Protein 6JUE (pdb70)

GO terms:
  GO:0045177 apical part of cell (C, IDA)
  GO:0005634 nucleus (C, IDA)
  GO:0005923 bicellular tight junction (C, IDA)
  GO:0005938 cell cortex (C, IDA)
  GO:0016324 apical plasma membrane (C, IDA)
  GO:0005515 protein binding (F, IPI)

Sequence (101 aa):
EFGTREFLTFEVPLAGLGVSVKGNRSKENHADLGIFVKSIINGGAASKDGRLRVNDQLIAVNGESLLGKANQEAMETLRRSMSTERGMIQLIVARRTIITL

B-factor: mean 25.87, std 9.96, range [11.08, 71.6]

InterPro domains:
  IPR000270 PB1 domain [PF00564] (16-95)
  IPR000270 PB1 domain [SM00666] (16-96)
  IPR001478 PDZ domain [PF00595] (158-237)
  IPR001478 PDZ domain [PS50106] (157-250)
  IPR001478 PDZ domain [SM00228] (167-250)
  IPR034868 Partitioning defective protein 6, PB1 domain [cd06403] (17-96)
  IPR036034 PDZ superfamily [G3DSA:2.30.42.10] (126-253)
  IPR036034 PDZ superfamily [SSF50156] (133-251)
  IPR051741 Partitioning defective 6 homolog protein [PTHR14102] (12-253)
  IPR053793 PB1-like domain [PS51745] (16-96)

Secondary structure (DSSP, 8-state):
-EEE-/---S-EEEEEEEE---S-EEEEEEEETTTTEEEEEEEEEE-TTSHHHHH----TTPEEEEETTEE-TTS-HHHHHHHHHHHHTT---EEEEEEEE-

Organism: Mus musculus (NCBI:txid10090)

Solvent-accessible surface area: 5944 Å² total; per-residue (Å²): 152,72,52,130,39,60,128,70,90,23,82,0,66,70,147,41,8,6,0,13,0,46,20,49,63,27,107,95,114,169,39,75,79,15,2,22,1,47,49,44,68,153,66,21,23,1,37,92,43,58,154,10,136,60,89,1,23,7,12,5,2,79,58,38,51,10,84,90,86,50,19,69,88,3,21,56,27,1,125,173,28,25,87,127,100,242,37,108,5,71,2,55,0,1,57,127,141,98,29,78,20

Structure (mmCIF, N/CA/C/O backbone):
data_6JUE
#
_entr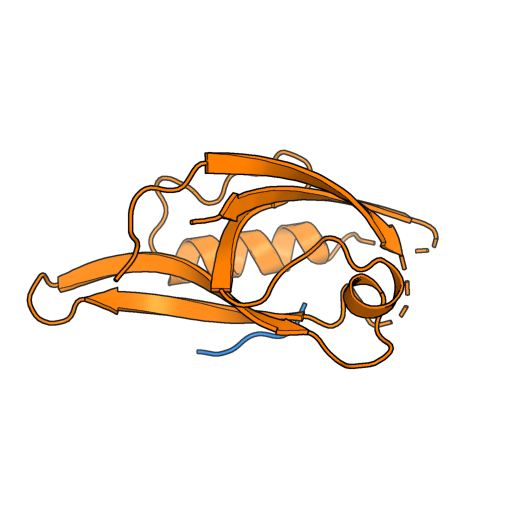y.id   6JUE
#
_cell.length_a   57.454
_cell.length_b   57.454
_cell.length_c   52.313
_cell.angle_alpha   90.00
_cell.angle_beta   90.00
_cell.angle_gamma   120.00
#
_symmetry.space_group_name_H-M   'P 63'
#
loop_
_entity.id
_entity.type
_entity.pdbx_description
1 polymer 'Partitioning defective 3 homolog'
2 polymer THR-ILE-ILE-THR-LEU
3 non-polymer 'SULFATE ION'
4 water water
#
loop_
_atom_site.group_PDB
_atom_site.id
_atom_site.type_symbol
_atom_site.label_atom_id
_atom_site.label_alt_id
_atom_site.label_comp_id
_atom_site.label_asym_id
_atom_site.label_entity_id
_atom_site.label_seq_id
_atom_site.pdbx_PDB_ins_code
_atom_site.Cartn_x
_atom_site.Cartn_y
_atom_site.Cartn_z
_atom_site.occupancy
_atom_site.B_iso_or_equiv
_atom_site.auth_seq_id
_atom_site.auth_comp_id
_atom_site.auth_asym_id
_atom_site.auth_atom_id
_atom_site.pdbx_PDB_model_num
ATOM 1 N N . GLU A 1 5 ? 9.838 13.137 -4.435 1.00 30.51 5 GLU L N 1
ATOM 2 C CA . GLU A 1 5 ? 10.374 12.240 -3.413 1.00 39.02 5 GLU L CA 1
ATOM 3 C C . GLU A 1 5 ? 11.840 12.011 -3.719 1.00 39.09 5 GLU L C 1
ATOM 4 O O . GLU A 1 5 ? 12.435 10.987 -3.385 1.00 39.30 5 GLU L O 1
ATOM 6 N N . PHE A 1 6 ? 12.409 13.005 -4.380 1.00 28.63 6 PHE L N 1
ATOM 7 C CA . PHE A 1 6 ? 13.792 12.987 -4.803 1.00 23.29 6 PHE L CA 1
ATOM 8 C C . PHE A 1 6 ? 14.715 13.624 -3.775 1.00 20.34 6 PHE L C 1
ATOM 9 O O . PHE A 1 6 ? 15.865 13.188 -3.630 1.00 21.13 6 PHE L O 1
ATOM 17 N N . GLY A 1 7 ? 14.232 14.647 -3.057 1.00 20.84 7 GLY L N 1
ATOM 18 C CA . GLY A 1 7 ? 15.022 15.326 -2.048 1.00 20.83 7 GLY L CA 1
ATOM 19 C C . GLY A 1 7 ? 16.090 16.235 -2.647 1.00 19.19 7 GLY L C 1
ATOM 20 O O . GLY A 1 7 ? 16.059 16.597 -3.824 1.00 21.39 7 GLY L O 1
ATOM 21 N N . THR A 1 8 ? 17.044 16.619 -1.799 1.00 19.26 8 THR L N 1
ATOM 22 C CA . THR A 1 8 ? 18.250 17.309 -2.255 1.00 18.15 8 THR L CA 1
ATOM 23 C C . THR A 1 8 ? 19.390 16.301 -2.266 1.00 18.75 8 THR L C 1
ATOM 24 O O . THR A 1 8 ? 19.722 15.723 -1.225 1.00 24.58 8 THR L O 1
ATOM 28 N N . ARG A 1 9 ? 19.963 16.063 -3.440 1.00 14.93 9 ARG L N 1
ATOM 29 C CA . ARG A 1 9 ? 20.933 14.986 -3.583 1.00 14.94 9 ARG L CA 1
ATOM 30 C C . ARG A 1 9 ? 22.312 15.511 -3.923 1.00 18.30 9 ARG L C 1
ATOM 31 O O . ARG A 1 9 ? 22.465 16.522 -4.615 1.00 17.17 9 ARG L O 1
ATOM 39 N N . GLU A 1 10 ? 23.319 14.804 -3.425 1.00 16.98 10 GLU L N 1
ATOM 40 C CA . GLU A 1 10 ? 24.701 15.117 -3.749 1.00 14.20 10 GLU L CA 1
ATOM 41 C C . GLU A 1 10 ? 25.192 14.133 -4.798 1.00 14.91 10 GLU L C 1
ATOM 42 O O . GLU A 1 10 ? 24.751 12.984 -4.838 1.00 15.56 10 GLU L O 1
ATOM 44 N N . PHE A 1 11 ? 26.100 14.588 -5.648 1.00 15.18 11 PHE L N 1
ATOM 45 C CA . PHE A 1 11 ? 26.743 13.715 -6.627 1.00 14.33 11 PHE L CA 1
ATOM 46 C C . PHE A 1 11 ? 27.951 13.017 -6.018 1.00 16.42 11 PHE L C 1
ATOM 47 O O . PHE A 1 11 ? 28.831 13.662 -5.445 1.00 18.73 11 PHE L O 1
ATOM 55 N N . LEU A 1 12 ? 27.979 11.696 -6.155 1.00 13.85 12 LEU L N 1
ATOM 56 C CA . LEU A 1 12 ? 29.039 10.845 -5.636 1.00 13.94 12 LEU L CA 1
ATOM 57 C C . LEU A 1 12 ? 29.584 9.987 -6.762 1.00 16.40 12 LEU L C 1
ATOM 58 O O . LEU A 1 12 ? 28.882 9.690 -7.733 1.00 16.09 12 LEU L O 1
ATOM 63 N N . THR A 1 13 ? 30.845 9.580 -6.631 1.00 14.27 13 THR L N 1
ATOM 64 C CA . THR A 1 13 ? 31.405 8.657 -7.608 1.00 14.02 13 THR L CA 1
ATOM 65 C C . THR A 1 13 ? 32.244 7.607 -6.895 1.00 14.17 13 THR L C 1
ATOM 66 O O . THR A 1 13 ? 32.821 7.848 -5.825 1.00 14.83 13 THR L O 1
ATOM 70 N N . PHE A 1 14 ? 32.270 6.421 -7.495 1.00 15.14 14 PHE L N 1
ATOM 71 C CA . PHE A 1 14 ? 33.061 5.316 -6.974 1.00 14.84 14 PHE L CA 1
ATOM 72 C C . PHE A 1 14 ? 33.330 4.352 -8.118 1.00 15.42 14 PHE L C 1
ATOM 73 O O . PHE A 1 14 ? 32.706 4.421 -9.181 1.00 16.38 14 PHE L O 1
ATOM 81 N N . GLU A 1 15 ? 34.300 3.466 -7.891 1.00 17.08 15 GLU L N 1
ATOM 82 C CA . GLU A 1 15 ? 34.724 2.486 -8.879 1.00 23.61 15 GLU L CA 1
ATOM 83 C C . GLU A 1 15 ? 34.311 1.103 -8.404 1.00 27.04 15 GLU L C 1
ATOM 84 O O . GLU A 1 15 ? 34.677 0.696 -7.296 1.00 30.32 15 GLU L O 1
ATOM 90 N N . VAL A 1 16 ? 33.569 0.415 -9.232 1.00 21.89 16 VAL L N 1
ATOM 91 C CA . VAL A 1 16 ? 33.102 -0.925 -8.972 1.00 25.53 16 VAL L CA 1
ATOM 92 C C . VAL A 1 16 ? 33.810 -2.031 -9.778 1.00 27.68 16 VAL L C 1
ATOM 93 O O . VAL A 1 16 ? 33.616 -2.185 -10.919 1.00 26.91 16 VAL L O 1
ATOM 97 N N . PRO A 1 17 ? 34.635 -2.820 -9.015 1.00 25.59 17 PRO L N 1
ATOM 98 C CA . PRO A 1 17 ? 35.278 -3.913 -9.740 1.00 27.26 17 PRO L CA 1
ATOM 99 C C . PRO A 1 17 ? 34.335 -5.000 -10.105 1.00 34.51 17 PRO L C 1
ATOM 100 O O . PRO A 1 17 ? 33.460 -5.314 -9.390 1.00 33.20 17 PRO L O 1
ATOM 104 N N . LEU A 1 18 ? 34.566 -5.609 -11.252 1.00 34.90 18 LEU L N 1
ATOM 105 C CA . LEU A 1 18 ? 33.785 -6.760 -11.646 1.00 38.98 18 LEU L CA 1
ATOM 106 C C . LEU A 1 18 ? 34.712 -7.977 -11.465 1.00 45.99 18 LEU L C 1
ATOM 107 O O . LEU A 1 18 ? 35.784 -8.000 -12.069 1.00 51.31 18 LEU L O 1
ATOM 109 N N . ALA A 1 24 ? 26.373 -12.458 -13.254 1.00 50.32 24 ALA L N 1
ATOM 110 C CA . ALA A 1 24 ? 27.155 -11.662 -14.191 1.00 50.76 24 ALA L CA 1
ATOM 111 C C . ALA A 1 24 ? 26.756 -10.193 -14.103 1.00 49.67 24 ALA L C 1
ATOM 112 O O . ALA A 1 24 ? 25.691 -9.855 -13.580 1.00 51.65 24 ALA L O 1
ATOM 114 N N . GLY A 1 25 ? 27.621 -9.319 -14.614 1.00 48.76 25 GLY L N 1
ATOM 115 C CA . GLY A 1 25 ? 27.349 -7.899 -14.554 1.00 41.96 25 GLY L CA 1
ATOM 116 C C . GLY A 1 25 ? 27.470 -7.346 -13.141 1.00 36.60 25 GLY L C 1
ATOM 117 O O . GLY A 1 25 ? 28.064 -7.950 -12.242 1.00 33.04 25 GLY L O 1
ATOM 118 N N . LEU A 1 26 ? 26.886 -6.158 -12.962 1.00 31.52 26 LEU L N 1
ATOM 119 C CA . LEU A 1 26 ? 26.872 -5.516 -11.652 1.00 27.15 26 LEU L CA 1
ATOM 120 C C . LEU A 1 26 ? 25.999 -6.271 -10.662 1.00 25.26 26 LEU L C 1
ATOM 121 O O . LEU A 1 26 ? 26.260 -6.240 -9.457 1.00 29.68 26 LEU L O 1
ATOM 126 N N . GLY A 1 27 ? 24.959 -6.937 -11.149 1.00 23.23 27 GLY L N 1
ATOM 127 C CA . GLY A 1 27 ? 23.970 -7.541 -10.282 1.00 24.97 27 GLY L CA 1
ATOM 128 C C . GLY A 1 27 ? 23.079 -6.486 -9.665 1.00 21.26 27 GLY L C 1
ATOM 129 O O . GLY A 1 27 ? 22.886 -6.457 -8.448 1.00 22.89 27 GLY L O 1
ATOM 130 N N . VAL A 1 28 ? 22.558 -5.588 -10.498 1.00 18.55 28 VAL L N 1
ATOM 131 C CA . VAL A 1 28 ? 21.769 -4.455 -10.032 1.00 20.15 28 VAL L CA 1
ATOM 132 C C . VAL A 1 28 ? 20.533 -4.340 -10.911 1.00 23.11 28 VAL L C 1
ATOM 133 O O . VAL A 1 28 ? 20.638 -4.393 -12.140 1.00 24.83 28 VAL L O 1
ATOM 137 N N . SER A 1 29 ? 19.365 -4.180 -10.292 1.00 19.46 29 SER L N 1
ATOM 138 C CA . SER A 1 29 ? 18.136 -3.890 -11.016 1.00 15.62 29 SER L CA 1
ATOM 139 C C . SER A 1 29 ? 17.813 -2.419 -10.876 1.00 15.44 29 SER L C 1
ATOM 140 O O . SER A 1 29 ? 17.955 -1.849 -9.788 1.00 18.71 29 SER L O 1
ATOM 143 N N . VAL A 1 30 ? 17.429 -1.800 -11.990 1.00 14.53 30 VAL L N 1
ATOM 144 C CA . VAL A 1 30 ? 17.130 -0.374 -12.017 1.00 14.62 30 VAL L CA 1
ATOM 145 C C . VAL A 1 30 ? 15.792 -0.161 -12.696 1.00 18.54 30 VAL L C 1
ATOM 146 O O . VAL A 1 30 ? 15.296 -1.010 -13.442 1.00 17.98 30 VAL L O 1
ATOM 150 N N . LYS A 1 31 ? 15.203 1.002 -12.418 1.00 15.78 31 LYS L N 1
ATOM 151 C CA . LYS A 1 31 ? 13.864 1.316 -12.893 1.00 16.02 31 LYS L CA 1
ATOM 152 C C . LYS A 1 31 ? 13.766 2.812 -13.114 1.00 18.28 31 LYS L C 1
ATOM 153 O O . LYS A 1 31 ? 14.363 3.589 -12.367 1.00 17.72 31 LYS L O 1
ATOM 157 N N . GLY A 1 32 ? 13.003 3.208 -14.133 1.00 17.56 32 GLY L N 1
ATOM 158 C CA . GLY A 1 32 ? 12.711 4.618 -14.332 1.00 15.88 32 GLY L CA 1
ATOM 159 C C . GLY A 1 32 ? 11.631 5.090 -13.376 1.00 21.83 32 GLY L C 1
ATOM 160 O O . GLY A 1 32 ? 10.679 4.372 -13.072 1.00 30.65 32 GLY L O 1
ATOM 161 N N . ASN A 1 33 ? 11.801 6.308 -12.881 1.00 18.33 33 ASN L N 1
ATOM 162 C CA . ASN A 1 33 ? 10.814 6.936 -12.019 1.00 22.62 33 ASN L CA 1
ATOM 163 C C . ASN A 1 33 ? 10.122 8.034 -12.806 1.00 23.49 33 ASN L C 1
ATOM 164 O O . ASN A 1 33 ? 10.753 8.717 -13.620 1.00 21.17 33 ASN L O 1
ATOM 168 N N . ARG A 1 34 ? 8.822 8.193 -12.573 1.00 20.72 34 ARG L N 1
ATOM 169 C CA . ARG A 1 34 ? 8.058 9.189 -13.303 1.00 22.34 34 ARG L CA 1
ATOM 170 C C . ARG A 1 34 ? 6.996 9.767 -12.385 1.00 25.96 34 ARG L C 1
ATOM 171 O O . ARG A 1 34 ? 6.365 9.041 -11.611 1.00 27.77 34 ARG L O 1
ATOM 173 N N . SER A 1 35 ? 6.805 11.075 -12.476 1.00 27.17 35 SER L N 1
ATOM 174 C CA . SER A 1 35 ? 5.682 11.721 -11.819 1.00 23.44 35 SER L CA 1
ATOM 175 C C . SER A 1 35 ? 4.527 11.795 -12.810 1.00 22.32 35 SER L C 1
ATOM 176 O O . SER A 1 35 ? 4.649 12.423 -13.867 1.00 22.73 35 SER L O 1
ATOM 179 N N . LYS A 1 36 ? 3.416 11.144 -12.481 1.00 24.10 36 LYS L N 1
ATOM 180 C CA . LYS A 1 36 ? 2.277 11.198 -13.383 1.00 27.61 36 LYS L CA 1
ATOM 181 C C . LYS A 1 36 ? 1.537 12.524 -13.286 1.00 25.52 36 LYS L C 1
ATOM 182 O O . LYS A 1 36 ? 1.041 13.019 -14.302 1.00 31.86 36 LYS L O 1
ATOM 185 N N . GLU A 1 37 ? 1.472 13.121 -12.091 1.00 26.52 37 GLU L N 1
ATOM 186 C CA . GLU A 1 37 ? 0.833 14.424 -11.950 1.00 30.01 37 GLU L CA 1
ATOM 187 C C . GLU A 1 37 ? 1.560 15.499 -12.744 1.00 27.74 37 GLU L C 1
ATOM 188 O O . GLU A 1 37 ? 0.921 16.418 -13.271 1.00 29.58 37 GLU L O 1
ATOM 190 N N . ASN A 1 38 ? 2.884 15.408 -12.852 1.00 25.49 38 ASN L N 1
ATOM 191 C CA . ASN A 1 38 ? 3.659 16.394 -13.591 1.00 33.10 38 ASN L CA 1
ATOM 192 C C . ASN A 1 38 ? 4.102 15.898 -14.962 1.00 29.83 38 ASN L C 1
ATOM 193 O O . ASN A 1 38 ? 4.840 16.613 -15.648 1.00 28.90 38 ASN L O 1
ATOM 198 N N . HIS A 1 39 ? 3.660 14.706 -15.372 1.00 25.74 39 HIS L N 1
ATOM 199 C CA . HIS A 1 39 ? 4.024 14.084 -16.650 1.00 27.30 39 HIS L CA 1
ATOM 200 C C . HIS A 1 39 ? 5.508 14.258 -16.954 1.00 29.28 39 HIS L C 1
ATOM 201 O O . HIS A 1 39 ? 5.909 14.731 -18.019 1.00 32.77 39 HIS L O 1
ATOM 208 N N . ALA A 1 40 ? 6.338 13.853 -15.998 1.00 20.84 40 ALA L N 1
ATOM 209 C CA . ALA A 1 40 ? 7.772 14.066 -16.114 1.00 21.23 40 ALA L CA 1
ATOM 210 C C . ALA A 1 40 ? 8.519 12.811 -15.708 1.00 20.92 40 ALA L C 1
ATOM 211 O O . ALA A 1 40 ? 8.223 12.224 -14.665 1.00 21.04 40 ALA L O 1
ATOM 213 N N . ASP A 1 41 ? 9.488 12.412 -16.536 1.00 19.94 41 ASP L N 1
ATOM 214 C CA . ASP A 1 41 ? 10.470 11.420 -16.125 1.00 20.21 41 ASP L CA 1
ATOM 215 C C . ASP A 1 41 ? 11.457 12.035 -15.141 1.00 18.41 41 ASP L C 1
ATOM 216 O O . ASP A 1 41 ? 11.882 13.182 -15.294 1.00 23.26 41 ASP L O 1
ATOM 221 N N . LEU A 1 42 ? 11.835 11.251 -14.133 1.00 20.25 42 LEU L N 1
ATOM 222 C CA . LEU A 1 42 ? 12.690 11.730 -13.056 1.00 19.97 42 LEU L CA 1
ATOM 223 C C . LEU A 1 42 ? 14.070 11.089 -13.036 1.00 21.07 42 LEU L C 1
ATOM 224 O O . LEU A 1 42 ? 14.916 11.517 -12.245 1.00 22.07 42 LEU L O 1
ATOM 229 N N . GLY A 1 43 ? 14.329 10.092 -13.872 1.00 16.14 43 GLY L N 1
ATOM 230 C CA . GLY A 1 43 ? 15.631 9.455 -13.931 1.00 14.25 43 GLY L CA 1
ATOM 231 C C . GLY A 1 43 ? 15.542 7.960 -13.667 1.00 16.09 43 GLY L C 1
ATOM 232 O O . GLY A 1 43 ? 14.469 7.395 -13.472 1.00 16.12 43 GLY L O 1
ATOM 233 N N . ILE A 1 44 ? 16.725 7.330 -13.695 1.00 14.73 44 ILE L N 1
ATOM 234 C CA . ILE A 1 44 ? 16.887 5.894 -13.478 1.00 15.46 44 ILE L CA 1
ATOM 235 C C . ILE A 1 44 ? 17.445 5.671 -12.080 1.00 18.21 44 ILE L C 1
ATOM 236 O O . ILE A 1 44 ? 18.452 6.285 -11.698 1.00 15.72 44 ILE L O 1
ATOM 241 N N . PHE A 1 45 ? 16.812 4.779 -11.322 1.00 13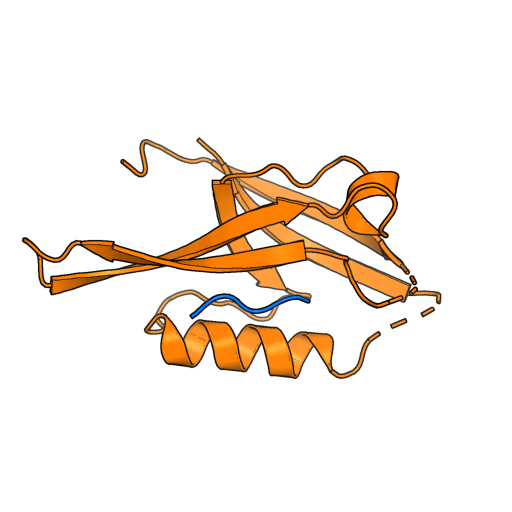.14 45 PHE L N 1
ATOM 242 C CA . PHE A 1 45 ? 17.126 4.610 -9.907 1.00 14.11 45 PHE L CA 1
ATOM 243 C C . PHE A 1 45 ? 17.412 3.146 -9.598 1.00 15.04 45 PHE L C 1
ATOM 244 O O . PHE A 1 45 ? 16.855 2.244 -10.226 1.00 17.58 45 PHE L O 1
ATOM 252 N N . VAL A 1 46 ? 18.303 2.922 -8.631 1.00 13.66 46 VAL L N 1
ATOM 253 C CA . VAL A 1 46 ? 18.650 1.564 -8.219 1.00 14.86 46 VAL L CA 1
ATOM 254 C C . VAL A 1 46 ? 17.493 1.003 -7.404 1.00 16.61 46 VAL L C 1
ATOM 255 O O . VAL A 1 46 ? 17.143 1.536 -6.345 1.00 17.58 46 VAL L O 1
ATOM 259 N N . LYS A 1 47 ? 16.904 -0.091 -7.891 1.00 15.85 47 LYS L N 1
ATOM 260 C CA . LYS A 1 47 ? 15.768 -0.711 -7.229 1.00 19.36 47 LYS L CA 1
ATOM 261 C C . LYS A 1 47 ? 16.209 -1.828 -6.298 1.00 21.97 47 LYS L C 1
ATOM 262 O O . LYS A 1 47 ? 15.666 -1.972 -5.198 1.00 24.80 47 LYS L O 1
ATOM 264 N N . SER A 1 48 ? 17.207 -2.610 -6.702 1.00 20.44 48 SER L N 1
ATOM 265 C CA . SER A 1 48 ? 17.697 -3.663 -5.822 1.00 20.98 48 SER L CA 1
ATOM 266 C C . SER A 1 48 ? 19.129 -4.004 -6.196 1.00 20.85 48 SER L C 1
ATOM 267 O O . SER A 1 48 ? 19.568 -3.790 -7.332 1.00 22.45 48 SER L O 1
ATOM 270 N N . ILE A 1 49 ? 19.861 -4.518 -5.234 1.00 21.38 49 ILE L N 1
ATOM 271 C CA . ILE A 1 49 ? 21.243 -4.941 -5.369 1.00 18.04 49 ILE 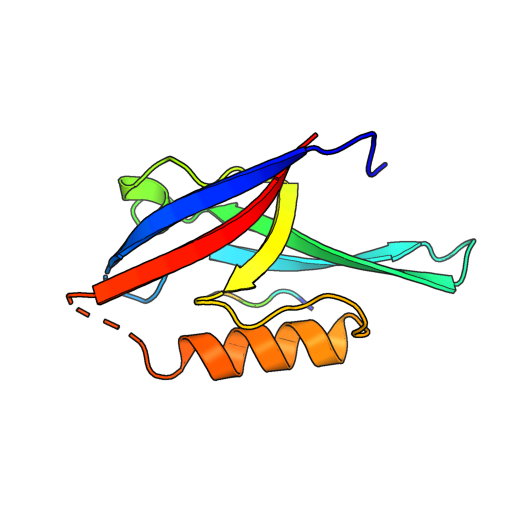L CA 1
ATOM 272 C C . ILE A 1 49 ? 21.250 -6.451 -5.050 1.00 23.06 49 ILE L C 1
ATOM 273 O O . ILE A 1 49 ? 20.945 -6.816 -4.000 1.00 28.93 49 ILE L O 1
ATOM 278 N N . ILE A 1 50 ? 21.561 -7.233 -6.035 1.00 21.59 50 ILE L N 1
ATOM 279 C CA . ILE A 1 50 ? 21.497 -8.684 -5.863 1.00 24.90 50 ILE L CA 1
ATOM 280 C C . ILE A 1 50 ? 22.528 -9.195 -4.916 1.00 29.92 50 ILE L C 1
ATOM 281 O O . ILE A 1 50 ? 23.671 -9.028 -5.166 1.00 29.22 50 ILE L O 1
ATOM 285 N N . ASN A 1 51 ? 22.073 -9.781 -3.817 1.00 32.36 51 ASN L N 1
ATOM 286 C CA . ASN A 1 51 ? 22.933 -10.291 -2.776 1.00 34.96 51 ASN L CA 1
ATOM 287 C C . ASN A 1 51 ? 23.995 -11.157 -3.387 1.00 36.83 51 ASN L C 1
ATOM 288 O O . ASN A 1 51 ? 23.742 -12.042 -4.127 1.00 37.86 51 ASN L O 1
ATOM 293 N N . GLY A 1 52 ? 25.224 -10.859 -3.115 1.00 40.14 52 GLY L N 1
ATOM 294 C CA . GLY A 1 52 ? 26.281 -11.623 -3.726 1.00 40.69 52 GLY L CA 1
ATOM 295 C C . GLY A 1 52 ? 26.737 -11.346 -5.136 1.00 38.82 52 GLY L C 1
ATOM 296 O O . GLY A 1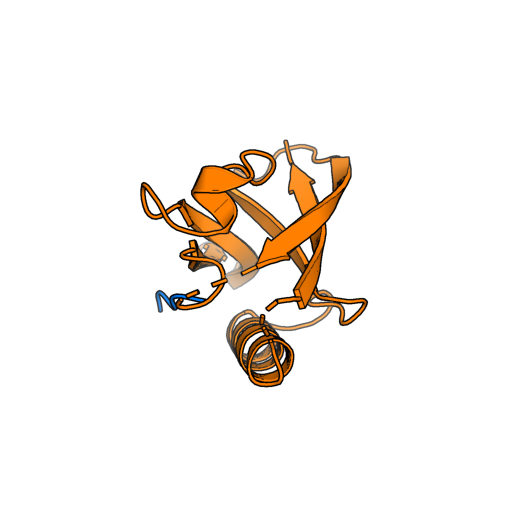 52 ? 27.515 -12.052 -5.624 1.00 48.52 52 GLY L O 1
ATOM 297 N N . GLY A 1 53 ? 26.274 -10.286 -5.776 1.00 29.54 53 GLY L N 1
ATOM 298 C CA . GLY A 1 53 ? 26.742 -9.869 -7.058 1.00 33.06 53 GLY L CA 1
ATOM 299 C C . GLY A 1 53 ? 27.893 -8.847 -6.939 1.00 33.08 53 GLY L C 1
ATOM 300 O O . GLY A 1 53 ? 28.259 -8.520 -5.869 1.00 28.13 53 GLY L O 1
ATOM 301 N N . ALA A 1 54 ? 28.404 -8.345 -8.039 1.00 29.90 54 ALA L N 1
ATOM 302 C CA . ALA A 1 54 ? 29.580 -7.474 -8.020 1.00 28.09 54 ALA L CA 1
ATOM 303 C C . ALA A 1 54 ? 29.330 -6.201 -7.219 1.00 25.04 54 ALA L C 1
ATOM 304 O O . ALA A 1 54 ? 30.170 -5.791 -6.410 1.00 25.68 54 ALA L O 1
ATOM 306 N N . ALA A 1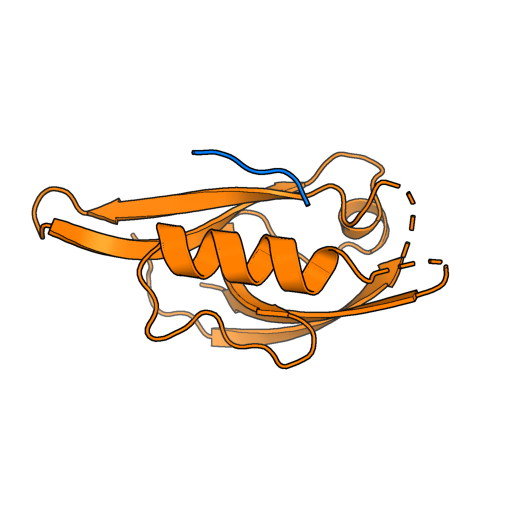 55 ? 28.184 -5.547 -7.440 1.00 22.85 55 ALA L N 1
ATOM 307 C CA . ALA A 1 55 ? 27.871 -4.343 -6.675 1.00 19.22 55 ALA L CA 1
ATOM 308 C C . ALA A 1 55 ? 27.654 -4.666 -5.203 1.00 23.02 55 ALA L C 1
ATOM 309 O O . ALA A 1 55 ? 27.995 -3.864 -4.325 1.00 22.48 55 ALA L O 1
ATOM 311 N N . SER A 1 56 ? 27.063 -5.827 -4.916 1.00 22.75 56 SER L N 1
ATOM 312 C CA . SER A 1 56 ? 26.875 -6.266 -3.540 1.00 21.53 56 SER L CA 1
ATOM 313 C C . SER A 1 56 ? 28.205 -6.496 -2.849 1.00 28.10 56 SER L C 1
ATOM 314 O O . SER A 1 56 ? 28.409 -6.061 -1.708 1.00 32.34 56 SER L O 1
ATOM 317 N N . LYS A 1 57 ? 29.115 -7.204 -3.521 1.00 24.87 57 LYS L N 1
ATOM 318 C CA . LYS A 1 57 ? 30.423 -7.462 -2.933 1.00 29.04 57 LYS L CA 1
ATOM 319 C C . LYS A 1 57 ? 31.192 -6.169 -2.721 1.00 31.10 57 LYS L C 1
ATOM 320 O O . LYS A 1 57 ? 31.969 -6.057 -1.764 1.00 35.00 57 LYS L O 1
ATOM 322 N N . ASP A 1 58 ? 30.978 -5.182 -3.588 1.00 25.28 58 ASP L N 1
ATOM 323 C CA . ASP A 1 58 ? 31.709 -3.928 -3.479 1.00 24.39 58 ASP L CA 1
ATOM 324 C C . ASP A 1 58 ? 31.129 -3.012 -2.406 1.00 27.70 58 ASP L C 1
ATOM 325 O O . ASP A 1 58 ? 31.880 -2.324 -1.710 1.00 36.19 58 ASP L O 1
ATOM 330 N N . GLY A 1 59 ? 29.805 -2.960 -2.271 1.00 21.54 59 GLY L N 1
ATOM 331 C CA . GLY A 1 59 ? 29.181 -2.294 -1.148 1.00 19.02 59 GLY L CA 1
ATOM 332 C C . GLY A 1 59 ? 28.935 -0.798 -1.270 1.00 22.34 59 GLY L C 1
ATOM 333 O O . GLY A 1 59 ? 28.241 -0.238 -0.409 1.00 22.10 59 GLY L O 1
ATOM 334 N N . ARG A 1 60 ? 29.469 -0.122 -2.287 1.00 16.74 60 ARG L N 1
ATOM 335 C CA . ARG A 1 60 ? 29.378 1.341 -2.299 1.00 14.26 60 ARG L CA 1
ATOM 336 C C . ARG A 1 60 ? 28.118 1.876 -2.968 1.00 16.64 60 ARG L C 1
ATOM 337 O O . ARG A 1 60 ? 27.757 3.037 -2.735 1.00 17.83 60 ARG L O 1
ATOM 345 N N . LEU A 1 61 ? 27.458 1.076 -3.797 1.00 16.15 61 LEU L N 1
ATOM 346 C CA . LEU A 1 61 ? 26.195 1.491 -4.394 1.00 13.87 61 LEU L CA 1
ATOM 347 C C . LEU A 1 61 ? 25.066 1.297 -3.387 1.00 15.95 61 LEU L C 1
ATOM 348 O O . LEU A 1 61 ? 25.096 0.382 -2.557 1.00 19.09 61 LEU L O 1
ATOM 353 N N . ARG A 1 62 ? 24.074 2.189 -3.444 1.00 15.76 62 ARG L N 1
ATOM 354 C CA . ARG A 1 62 ? 22.982 2.170 -2.470 1.00 17.91 62 ARG L CA 1
ATOM 355 C C . ARG A 1 62 ? 21.630 2.129 -3.164 1.00 16.00 62 ARG L C 1
ATOM 356 O O . ARG A 1 62 ? 21.423 2.796 -4.179 1.00 16.22 62 ARG L O 1
ATOM 364 N N . VAL A 1 63 ? 20.711 1.319 -2.628 1.00 18.15 63 VAL L N 1
ATOM 365 C CA . VAL A 1 63 ? 19.355 1.323 -3.163 1.00 18.04 63 VAL L CA 1
ATOM 366 C C . VAL A 1 63 ? 18.812 2.744 -3.134 1.00 21.88 63 VAL L C 1
ATOM 367 O O . VAL A 1 63 ? 19.047 3.497 -2.183 1.00 18.18 63 VAL L O 1
ATOM 371 N N . ASN A 1 64 ? 18.079 3.111 -4.189 1.00 17.58 64 ASN L N 1
ATOM 372 C CA . ASN A 1 64 ? 17.468 4.425 -4.445 1.00 17.66 64 ASN L CA 1
ATOM 373 C C . ASN A 1 64 ? 18.470 5.465 -4.945 1.00 16.75 64 ASN L C 1
ATOM 374 O O . ASN A 1 64 ? 18.06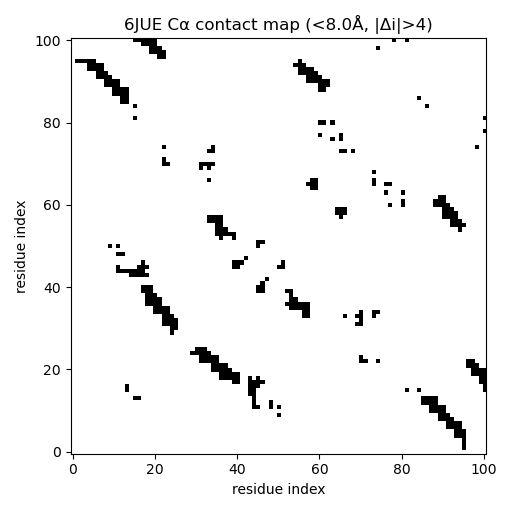1 6.594 -5.178 1.00 16.13 64 ASN L O 1
ATOM 379 N N . ASP A 1 65 ? 19.747 5.135 -5.109 1.00 13.67 65 ASP L N 1
ATOM 380 C CA . ASP A 1 65 ? 20.645 6.023 -5.840 1.00 13.17 65 ASP L CA 1
ATOM 381 C C . ASP A 1 65 ? 20.090 6.315 -7.232 1.00 15.23 65 ASP L C 1
ATOM 382 O O . ASP A 1 65 ? 19.570 5.421 -7.909 1.00 15.93 65 ASP L O 1
ATOM 387 N N . GLN A 1 66 ? 20.221 7.569 -7.684 1.00 13.79 66 GLN L N 1
ATOM 388 C CA . GLN A 1 66 ? 19.927 7.897 -9.070 1.00 12.05 66 GLN L CA 1
ATOM 389 C C . GLN A 1 66 ? 21.201 7.698 -9.879 1.00 14.65 66 GLN L C 1
ATOM 390 O O . GLN A 1 66 ? 22.263 8.183 -9.485 1.00 14.53 66 GLN L O 1
ATOM 396 N N . LEU A 1 67 ? 21.099 6.954 -10.976 1.00 13.19 67 LEU L N 1
ATOM 397 C CA . LEU A 1 67 ? 22.249 6.738 -11.848 1.00 14.57 67 LEU L CA 1
ATOM 398 C C . LEU A 1 67 ? 22.447 7.941 -12.763 1.00 17.33 67 LEU L C 1
ATOM 399 O O . LEU A 1 67 ? 21.519 8.380 -13.447 1.00 18.28 67 LEU L O 1
ATOM 404 N N . ILE A 1 68 ? 23.661 8.481 -12.768 1.00 13.05 68 ILE L N 1
ATOM 405 C CA . ILE A 1 68 ? 23.988 9.703 -13.493 1.00 15.01 68 ILE L CA 1
ATOM 406 C C . ILE A 1 68 ? 24.891 9.413 -14.680 1.00 15.97 68 ILE L C 1
ATOM 407 O O . ILE A 1 68 ? 24.688 9.948 -15.772 1.00 18.17 68 ILE L O 1
ATOM 412 N N . ALA A 1 69 ? 25.919 8.591 -14.477 1.00 17.58 69 ALA L N 1
ATOM 413 C CA . ALA A 1 69 ? 26.858 8.295 -15.544 1.00 14.88 69 ALA L CA 1
ATOM 414 C C . ALA A 1 69 ? 27.468 6.922 -15.319 1.00 16.68 69 ALA L C 1
ATOM 415 O O . ALA A 1 69 ? 27.627 6.477 -14.179 1.00 16.86 69 ALA L O 1
ATOM 417 N N . VAL A 1 70 ? 27.786 6.247 -16.420 1.00 18.48 70 VAL L N 1
ATOM 418 C CA . VAL A 1 70 ? 28.519 4.985 -16.395 1.00 21.04 70 VAL L CA 1
ATOM 419 C C . VAL A 1 70 ? 29.741 5.141 -17.281 1.00 22.99 70 VAL L C 1
ATOM 420 O O . VAL A 1 70 ? 29.611 5.376 -18.489 1.00 26.13 70 VAL L O 1
ATOM 424 N N . ASN A 1 71 ? 30.923 5.000 -16.683 1.00 22.31 71 ASN L N 1
ATOM 425 C CA . ASN A 1 71 ? 32.191 5.169 -17.390 1.00 27.60 71 ASN L CA 1
ATOM 426 C C . ASN A 1 71 ? 32.206 6.456 -18.213 1.00 25.49 71 ASN L C 1
ATOM 427 O O . ASN A 1 71 ? 32.701 6.497 -19.341 1.00 30.52 71 ASN L O 1
ATOM 432 N N . GLY A 1 72 ? 31.665 7.528 -17.629 1.00 26.48 72 GLY L N 1
ATOM 433 C CA . GLY A 1 72 ? 31.665 8.820 -18.282 1.00 30.37 72 GLY L CA 1
ATOM 434 C C . GLY A 1 72 ? 30.530 9.062 -19.251 1.00 29.73 72 GLY L C 1
ATOM 435 O O . GLY A 1 72 ? 30.405 10.184 -19.759 1.00 34.27 72 GLY L O 1
ATOM 436 N N . GLU A 1 73 ? 29.707 8.056 -19.540 1.00 25.71 73 GLU L N 1
ATOM 437 C CA . GLU A 1 73 ? 28.539 8.233 -20.396 1.00 26.43 73 GLU L CA 1
ATOM 438 C C . GLU A 1 73 ? 27.3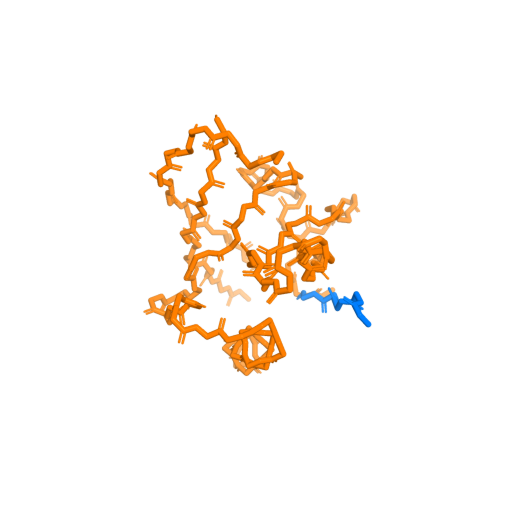81 8.727 -19.539 1.00 23.62 73 GLU L C 1
ATOM 439 O O . GLU A 1 73 ? 26.940 8.025 -18.621 1.00 21.55 73 GLU L O 1
ATOM 441 N N . SER A 1 74 ? 26.901 9.935 -19.834 1.00 24.06 74 SER L N 1
ATOM 442 C CA . SER A 1 74 ? 25.882 10.578 -19.011 1.00 19.71 74 SER L CA 1
ATOM 443 C C . SER A 1 74 ? 24.483 10.100 -19.377 1.00 22.29 74 SER L C 1
ATOM 444 O O . SER A 1 74 ? 24.169 9.871 -20.550 1.00 21.66 74 SER L O 1
ATOM 447 N N . LEU A 1 75 ? 23.637 9.973 -18.355 1.00 19.31 75 LEU L N 1
ATOM 448 C CA . LEU A 1 75 ? 22.227 9.653 -18.520 1.00 18.64 75 LEU L CA 1
ATOM 449 C C . LEU A 1 75 ? 21.339 10.883 -18.430 1.00 25.54 75 LEU L C 1
ATOM 450 O O . LEU A 1 75 ? 20.121 10.763 -18.574 1.00 25.62 75 LEU L O 1
ATOM 455 N N . LEU A 1 76 ? 21.919 12.053 -18.198 1.00 24.33 76 LEU L N 1
ATOM 456 C CA . LEU A 1 76 ? 21.125 13.255 -18.022 1.00 25.44 76 LEU L CA 1
ATOM 457 C C . LEU A 1 76 ? 20.695 13.827 -19.369 1.00 27.86 76 LEU L C 1
ATOM 458 O O . LEU A 1 76 ? 21.319 13.598 -20.412 1.00 28.22 76 LEU L O 1
ATOM 462 N N . GLY A 1 77 ? 19.603 14.582 -19.333 1.00 25.99 77 GLY L N 1
ATOM 463 C CA . GLY A 1 77 ? 19.062 15.136 -20.553 1.00 24.73 77 GLY L CA 1
ATOM 464 C C . GLY A 1 77 ? 18.413 14.109 -21.446 1.00 28.60 77 GLY L C 1
ATOM 465 O O . GLY A 1 77 ? 18.251 14.353 -22.644 1.00 34.90 77 GLY L O 1
ATOM 466 N N . LYS A 1 78 ? 18.040 12.958 -20.887 1.00 27.63 78 LYS L N 1
ATOM 467 C CA . LYS A 1 78 ? 17.459 11.845 -21.621 1.00 27.65 78 LYS L CA 1
ATOM 468 C C . LYS A 1 78 ? 16.195 11.380 -20.916 1.00 25.59 78 LYS L C 1
ATOM 469 O O . LYS A 1 78 ? 16.179 11.261 -19.688 1.00 24.89 78 LYS L O 1
ATOM 475 N N . ALA A 1 79 ? 15.146 11.104 -21.689 1.00 28.96 79 ALA L N 1
ATOM 476 C CA . ALA A 1 79 ? 13.972 10.436 -21.142 1.00 29.58 79 ALA L CA 1
ATOM 477 C C . ALA A 1 79 ? 14.367 9.064 -20.606 1.00 29.28 79 ALA L C 1
ATOM 478 O O . ALA A 1 79 ? 15.432 8.534 -20.929 1.00 25.65 79 ALA L O 1
ATOM 480 N N . ASN A 1 80 ? 13.503 8.497 -19.757 1.00 21.20 80 ASN L N 1
ATOM 481 C CA . ASN A 1 80 ? 13.872 7.271 -19.051 1.00 18.73 80 ASN L CA 1
ATOM 482 C C . ASN A 1 80 ? 14.172 6.149 -20.028 1.00 23.40 80 ASN L C 1
ATOM 483 O O . ASN A 1 80 ? 15.122 5.385 -19.827 1.00 20.14 80 ASN L O 1
ATOM 488 N N . GLN A 1 81 ? 13.376 6.036 -21.094 1.00 25.64 81 GLN L N 1
ATOM 489 C CA . GLN A 1 81 ? 13.610 4.986 -22.082 1.00 25.03 81 GLN L CA 1
ATOM 490 C C . GLN A 1 81 ? 14.980 5.135 -22.735 1.00 22.89 81 GLN L C 1
ATOM 491 O O . GLN A 1 81 ? 15.716 4.150 -22.885 1.00 25.91 81 GLN L O 1
ATOM 493 N N . GLU A 1 82 ? 15.343 6.362 -23.119 1.00 27.29 82 GLU L N 1
ATOM 494 C CA . GLU A 1 82 ? 16.642 6.600 -23.742 1.00 27.64 82 GLU L CA 1
ATOM 495 C C . GLU A 1 82 ? 17.781 6.382 -22.752 1.00 24.72 82 GLU L C 1
ATOM 496 O O . GLU A 1 82 ? 18.839 5.861 -23.124 1.00 23.33 82 GLU L O 1
ATOM 501 N N . ALA A 1 83 ? 17.577 6.752 -21.486 1.00 20.95 83 ALA L N 1
ATOM 502 C CA . ALA A 1 83 ? 18.618 6.559 -20.474 1.00 16.37 83 ALA L CA 1
ATOM 503 C C . ALA A 1 83 ? 18.843 5.079 -20.190 1.00 20.08 83 ALA L C 1
ATOM 504 O O . ALA A 1 83 ? 19.990 4.633 -20.020 1.00 19.34 83 ALA L O 1
ATOM 506 N N . MET A 1 84 ? 17.761 4.303 -20.144 1.00 20.34 84 MET L N 1
ATOM 507 C CA . MET A 1 84 ? 17.873 2.854 -19.989 1.00 22.65 84 MET L CA 1
ATOM 508 C C . MET A 1 84 ? 18.660 2.236 -21.137 1.00 22.28 84 MET L C 1
ATOM 509 O O . MET A 1 84 ? 19.524 1.372 -20.923 1.00 22.69 84 MET L O 1
ATOM 514 N N . GLU A 1 85 ? 18.351 2.650 -22.370 1.00 21.61 85 GLU L N 1
ATOM 515 C CA . GLU A 1 85 ? 19.080 2.143 -23.529 1.00 18.32 85 GLU L CA 1
ATOM 516 C C . GLU A 1 85 ? 20.562 2.479 -23.417 1.00 22.35 85 GLU L C 1
ATOM 517 O O . GLU A 1 85 ? 21.421 1.628 -23.662 1.00 22.36 85 GLU L O 1
ATOM 520 N N . THR A 1 86 ? 20.879 3.716 -23.021 1.00 21.64 86 THR L N 1
ATOM 521 C CA . THR A 1 86 ? 22.268 4.131 -22.833 1.00 18.82 86 THR L CA 1
ATOM 522 C C . THR A 1 86 ? 22.964 3.266 -21.791 1.00 19.51 86 THR L C 1
ATOM 523 O O . THR A 1 86 ? 24.108 2.840 -21.990 1.00 22.96 86 THR L O 1
ATOM 527 N N . LEU A 1 87 ? 22.275 2.976 -20.686 1.00 20.90 87 LEU L N 1
ATOM 528 C CA . LEU A 1 87 ? 22.820 2.097 -19.658 1.00 20.50 87 LEU L CA 1
ATOM 529 C C . LEU A 1 87 ? 23.156 0.728 -20.225 1.00 21.30 87 LEU L C 1
ATOM 530 O O . LEU A 1 87 ? 24.254 0.199 -20.000 1.00 22.83 87 LEU L O 1
ATOM 535 N N . ARG A 1 88 ? 22.200 0.118 -20.928 1.00 21.57 88 ARG L N 1
ATOM 536 C CA . ARG A 1 88 ? 22.422 -1.217 -21.464 1.00 20.04 88 ARG L CA 1
ATOM 537 C C . ARG A 1 88 ? 23.570 -1.210 -22.455 1.00 17.90 88 ARG L C 1
ATOM 538 O O . ARG A 1 88 ? 24.425 -2.105 -22.440 1.00 20.74 88 ARG L O 1
ATOM 545 N N . ARG A 1 89 ? 23.607 -0.204 -23.329 1.00 20.43 89 ARG L N 1
ATOM 546 C CA . ARG A 1 89 ? 24.656 -0.160 -24.337 1.00 17.28 89 ARG L CA 1
ATOM 547 C C . ARG A 1 89 ? 26.025 -0.012 -23.688 1.00 17.55 89 ARG L C 1
ATOM 548 O O . ARG A 1 89 ? 26.975 -0.714 -24.059 1.00 18.78 89 ARG L O 1
ATOM 556 N N . SER A 1 90 ? 26.134 0.863 -22.683 1.00 18.67 90 SER L N 1
ATOM 557 C CA . SER A 1 90 ? 27.427 1.108 -22.050 1.00 24.94 90 SER L CA 1
ATOM 558 C C . SER A 1 90 ? 27.896 -0.089 -21.234 1.00 28.48 90 SER L C 1
ATOM 559 O O . SER A 1 90 ? 29.105 -0.274 -21.052 1.00 32.86 90 SER L O 1
ATOM 562 N N . MET A 1 91 ? 26.973 -0.910 -20.731 1.00 21.98 91 MET L N 1
ATOM 563 C CA . MET A 1 91 ? 27.386 -2.098 -19.996 1.00 22.04 91 MET L CA 1
ATOM 564 C C . MET A 1 91 ? 27.675 -3.276 -20.909 1.00 24.66 91 MET L C 1
ATOM 565 O O . MET A 1 91 ? 28.271 -4.258 -20.457 1.00 26.01 91 MET L O 1
ATOM 570 N N . SER A 1 92 ? 27.278 -3.193 -22.178 1.00 21.26 92 SER L N 1
ATOM 571 C CA . SER A 1 92 ? 27.380 -4.344 -23.072 1.00 18.88 92 SER L CA 1
ATOM 572 C C . SER A 1 92 ? 28.814 -4.680 -23.461 1.00 22.37 92 SER L C 1
ATOM 573 O O . SER A 1 92 ? 29.066 -5.795 -23.933 1.00 29.26 92 SER L O 1
ATOM 576 N N . THR A 1 93 ? 29.753 -3.755 -23.281 1.00 20.63 93 THR L N 1
ATOM 577 C CA . THR A 1 93 ? 31.139 -4.010 -23.634 1.00 24.53 93 THR L CA 1
ATOM 578 C C . THR A 1 93 ? 31.979 -4.431 -22.436 1.00 24.76 93 THR L C 1
ATOM 579 O O . THR A 1 93 ? 33.180 -4.670 -22.596 1.00 33.36 93 THR L O 1
ATOM 583 N N . GLU A 1 94 ? 31.370 -4.528 -21.254 1.00 30.74 94 GLU L N 1
ATOM 584 C CA . GLU A 1 94 ? 32.063 -4.868 -20.013 1.00 35.38 94 GLU L CA 1
ATOM 585 C C . GLU A 1 94 ? 31.859 -6.334 -19.646 1.00 38.65 94 GLU L C 1
ATOM 586 O O . GLU A 1 94 ? 32.131 -7.229 -20.445 1.00 39.60 94 GLU L O 1
ATOM 588 N N . ARG A 1 98 ? 37.517 -9.708 -15.398 1.00 47.85 98 ARG L N 1
ATOM 589 C CA . ARG A 1 98 ? 38.044 -8.575 -14.641 1.00 45.88 98 ARG L CA 1
ATOM 590 C C . ARG A 1 98 ? 37.799 -7.253 -15.358 1.00 48.74 98 ARG L C 1
ATOM 591 O O . ARG A 1 98 ? 38.013 -7.135 -16.563 1.00 57.19 98 ARG L O 1
ATOM 597 N N . GLY A 1 99 ? 37.360 -6.260 -14.597 1.00 33.48 99 GLY L N 1
ATOM 598 C CA . GLY A 1 99 ? 37.055 -4.960 -15.157 1.00 35.26 99 GLY L CA 1
ATOM 599 C C . GLY A 1 99 ? 36.670 -3.990 -14.065 1.00 30.98 99 GLY L C 1
ATOM 600 O O . GLY A 1 99 ? 36.737 -4.307 -12.877 1.00 34.22 99 GLY L O 1
ATOM 601 N N . MET A 1 100 ? 36.243 -2.799 -14.481 1.00 33.44 100 MET L N 1
ATOM 602 C CA . MET A 1 100 ? 35.979 -1.720 -13.535 1.00 33.62 100 MET L CA 1
ATOM 603 C C . MET A 1 100 ? 34.930 -0.789 -14.120 1.00 30.87 100 MET L C 1
ATOM 604 O O . MET A 1 100 ? 35.106 -0.281 -15.230 1.00 32.63 100 MET L O 1
ATOM 609 N N . ILE A 1 101 ? 33.848 -0.557 -13.380 1.00 26.01 101 ILE L N 1
ATOM 610 C CA . ILE A 1 101 ? 32.790 0.353 -13.803 1.00 22.41 101 ILE L CA 1
ATOM 611 C C . ILE A 1 101 ? 32.855 1.587 -12.913 1.00 26.29 101 ILE L C 1
ATOM 612 O O . ILE A 1 101 ? 32.721 1.482 -11.689 1.00 26.29 101 ILE L O 1
ATOM 616 N N . GLN A 1 102 ? 33.076 2.755 -13.516 1.00 23.44 102 GLN L N 1
ATOM 617 C CA . GLN A 1 102 ? 33.050 4.011 -12.781 1.00 19.87 102 GLN L CA 1
ATOM 618 C C . GLN A 1 102 ? 31.628 4.554 -12.821 1.00 19.62 102 GLN L C 1
ATOM 619 O O . GLN A 1 102 ? 31.093 4.822 -13.904 1.00 22.33 102 GLN L O 1
ATOM 625 N N . LEU A 1 103 ? 31.021 4.708 -11.652 1.00 17.57 103 LEU L N 1
ATOM 626 C CA . LEU A 1 103 ? 29.649 5.183 -11.538 1.00 16.06 103 LEU L CA 1
ATOM 627 C C . LEU A 1 103 ? 29.619 6.584 -10.950 1.00 15.09 103 LEU L C 1
ATOM 628 O O . LEU A 1 103 ? 30.385 6.908 -10.039 1.00 15.65 103 LEU L O 1
ATOM 633 N N . ILE A 1 104 ? 28.739 7.416 -11.487 1.00 13.91 104 ILE L N 1
ATOM 634 C CA . ILE A 1 104 ? 28.332 8.651 -10.837 1.00 12.43 104 ILE L CA 1
ATOM 635 C C . ILE A 1 104 ? 26.874 8.489 -10.458 1.00 13.29 104 ILE L C 1
ATOM 636 O O . ILE A 1 104 ? 26.053 8.087 -11.291 1.00 15.43 104 ILE L O 1
ATOM 641 N N . VAL A 1 105 ? 26.560 8.770 -9.200 1.00 12.33 105 VAL L N 1
ATOM 642 C CA . VAL A 1 105 ? 25.197 8.657 -8.699 1.00 11.08 105 VAL L CA 1
ATOM 643 C C . VAL A 1 105 ? 24.823 9.955 -8.003 1.00 14.34 105 VAL L C 1
ATOM 644 O O . VAL A 1 105 ? 25.677 10.787 -7.683 1.00 12.57 105 VAL L O 1
ATOM 648 N N . ALA A 1 106 ? 23.525 10.118 -7.764 1.00 13.44 106 ALA L N 1
ATOM 649 C CA . ALA A 1 106 ? 23.018 11.210 -6.943 1.00 14.58 106 ALA L CA 1
ATOM 650 C C . ALA A 1 106 ? 22.299 10.588 -5.756 1.00 14.05 106 ALA L C 1
ATOM 651 O O . ALA A 1 106 ? 21.386 9.776 -5.936 1.00 14.00 106 ALA L O 1
ATOM 653 N N . ARG A 1 107 ? 22.716 10.946 -4.550 1.00 11.56 107 ARG L N 1
ATOM 654 C CA . ARG A 1 107 ? 22.262 10.283 -3.337 1.00 12.38 107 ARG L CA 1
ATOM 655 C C . ARG A 1 107 ? 21.742 11.330 -2.365 1.00 18.85 107 ARG L C 1
ATOM 656 O O . ARG A 1 107 ? 22.369 12.376 -2.180 1.00 19.31 107 ARG L O 1
ATOM 664 N N . ARG A 1 108 ? 20.610 11.036 -1.731 1.00 19.62 108 ARG L N 1
ATOM 665 C CA . ARG A 1 108 ? 19.906 12.027 -0.912 1.00 27.49 108 ARG L CA 1
ATOM 666 C C . ARG A 1 108 ? 20.721 12.503 0.290 1.00 37.44 108 ARG L C 1
ATOM 667 O O . ARG A 1 108 ? 21.646 11.829 0.742 1.00 35.83 108 ARG L O 1
ATOM 671 N N . THR B 2 6 ? 10.147 -2.698 -17.659 1.00 41.89 86 THR A N 1
ATOM 672 C CA . THR B 2 6 ? 10.310 -1.451 -16.926 1.00 38.48 86 THR A CA 1
ATOM 673 C C . THR B 2 6 ? 11.421 -1.572 -15.887 1.00 28.31 86 THR A C 1
ATOM 674 O O . THR B 2 6 ? 11.948 -0.563 -15.425 1.00 33.45 86 THR A O 1
ATOM 678 N N . ILE B 2 7 ? 11.774 -2.804 -15.523 1.00 26.71 87 ILE A N 1
ATOM 679 C CA . ILE B 2 7 ? 12.891 -3.073 -14.624 1.00 22.31 87 ILE A CA 1
ATOM 680 C C . ILE B 2 7 ? 13.944 -3.822 -15.417 1.00 23.66 87 ILE A C 1
ATOM 681 O O . ILE B 2 7 ? 13.660 -4.883 -15.981 1.00 28.86 87 ILE A O 1
ATOM 686 N N . ILE B 2 8 ? 15.155 -3.273 -15.471 1.00 20.11 88 ILE A N 1
ATOM 687 C CA . ILE B 2 8 ? 16.236 -3.943 -16.173 1.00 20.52 88 ILE A CA 1
ATOM 688 C C . ILE B 2 8 ? 17.324 -4.284 -15.169 1.00 18.77 88 ILE A C 1
ATOM 689 O O . ILE B 2 8 ? 17.578 -3.558 -14.202 1.00 18.54 88 ILE A O 1
ATOM 693 N N . THR B 2 9 ? 17.977 -5.413 -15.404 1.00 18.80 89 THR A N 1
ATOM 694 C CA . THR B 2 9 ? 19.067 -5.855 -14.553 1.00 21.62 89 THR A CA 1
ATOM 695 C C . THR B 2 9 ? 20.380 -5.711 -15.310 1.00 24.62 89 THR A C 1
ATOM 696 O O . THR B 2 9 ? 20.499 -6.177 -16.450 1.00 31.60 89 THR A O 1
ATOM 700 N N . LEU B 2 10 ? 21.345 -5.045 -14.680 1.00 23.93 90 LEU A N 1
ATOM 701 C CA . LEU B 2 10 ? 22.654 -4.792 -15.272 1.00 27.70 90 LEU A CA 1
ATOM 702 C C . LEU B 2 10 ? 23.707 -5.662 -14.601 1.00 33.10 90 LEU A C 1
ATOM 703 O O . LEU B 2 10 ? 24.774 -5.920 -15.160 1.00 37.48 90 LEU A O 1
#

Foldseek 3Di:
DLPAWD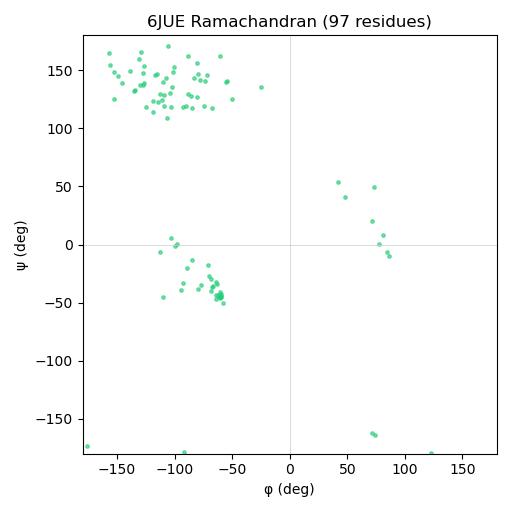KDKDKFQAVPQQWDKDWDADPVVRDTDAIFTQDHHCPHRVNVVPPDDGGWGWADKPRRGLPPHHHVVSVVSVCVSRVVHNPMIMTMTIGD/DDDDD

Radius of gyration: 12.85 Å; Cα contacts (8 Å, |Δi|>4): 215; chains: 2; bounding box: 37×29×23 Å

Nearest PDB structures (foldseek):
  6jue-assembly1_L  TM=1.011E+00  e=2.433E-18  Rattus norvegicus
  9imp-assembly1_B-3  TM=1.002E+00  e=2.672E-16  Rattus norvegicus
  9imp-assembly1_E  TM=9.802E-01  e=2.142E-15  Rattus norvegicus
  9imp-assembly1_A  TM=9.794E-01  e=6.631E-15  Rattus norvegicus
  9imp-assembly1_D  TM=9.576E-01  e=2.454E-14  Rattus norvegicus